Protein AF-A0A0D3ANY5-F1 (afdb_monomer_lite)

Secondary structure (DSSP, 8-state):
--PPPS---SS-EEEEEEEEPTT-EEEE-GGG-TTEEEEEEEEE--TT-EEESSTTSPEE--TTEEEEPPTT--EEEEE--SSS-EEEEEEEEE---SPPP-

InterPro domains:
  IPR014710 RmlC-like jelly roll fold [G3DSA:2.60.120.10] (1-95)

Structure (mmCIF, N/CA/C/O backbone):
data_AF-A0A0D3ANY5-F1
#
_entry.id   AF-A0A0D3ANY5-F1
#
loop_
_atom_site.group_PDB
_atom_site.id
_atom_site.type_symbol
_atom_site.label_atom_id
_atom_site.label_alt_id
_atom_site.label_comp_id
_atom_site.label_asym_id
_atom_site.lab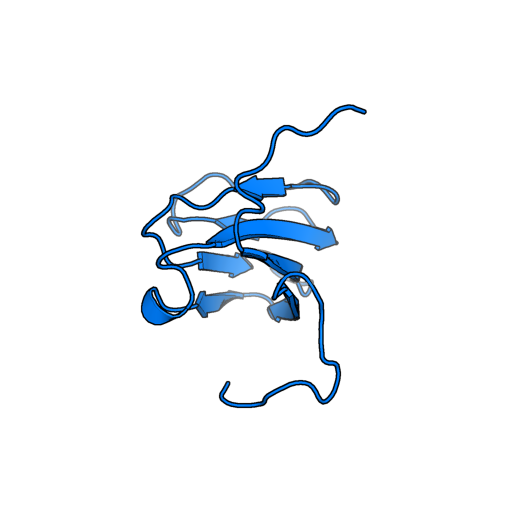el_entity_id
_atom_site.label_seq_id
_atom_site.pdbx_PDB_ins_code
_atom_site.Cartn_x
_atom_site.Cartn_y
_atom_site.Cartn_z
_atom_site.occupancy
_atom_site.B_iso_or_equiv
_atom_site.auth_seq_id
_atom_site.auth_comp_id
_atom_site.auth_asym_id
_atom_site.auth_atom_id
_atom_site.pdbx_PDB_model_num
ATOM 1 N N . MET A 1 1 ? -9.952 2.170 -5.391 1.00 57.69 1 MET A N 1
ATOM 2 C CA . MET A 1 1 ? -10.439 0.772 -5.320 1.00 57.69 1 MET A CA 1
ATOM 3 C C . MET A 1 1 ? -11.494 0.688 -4.227 1.00 57.69 1 MET A C 1
ATOM 5 O O . MET A 1 1 ? -11.158 0.957 -3.085 1.00 57.69 1 MET A O 1
ATOM 9 N N . GLY A 1 2 ? -12.751 0.398 -4.574 1.00 60.19 2 GLY A N 1
ATOM 10 C CA . GLY A 1 2 ? -13.908 0.443 -3.662 1.00 60.19 2 GLY A CA 1
ATOM 11 C C . GLY A 1 2 ? -14.384 -0.924 -3.153 1.00 60.19 2 GLY A C 1
ATOM 12 O O . GLY A 1 2 ? -15.576 -1.106 -2.944 1.00 60.19 2 GLY A O 1
ATOM 13 N N . SER A 1 3 ? -13.490 -1.907 -3.015 1.00 67.75 3 SER A N 1
ATOM 14 C CA . SER A 1 3 ? -13.832 -3.265 -2.566 1.00 67.75 3 SER A CA 1
ATOM 15 C C . SER A 1 3 ? -13.636 -3.425 -1.056 1.00 67.75 3 SER A C 1
ATOM 17 O O . SER A 1 3 ? -12.563 -3.093 -0.548 1.00 67.75 3 SER A O 1
ATOM 19 N N . GLN A 1 4 ? -14.620 -3.993 -0.355 1.00 69.12 4 GLN A N 1
ATOM 20 C CA . GLN A 1 4 ? -14.497 -4.359 1.059 1.00 69.12 4 GLN A CA 1
ATOM 21 C C . GLN A 1 4 ? -14.126 -5.837 1.223 1.00 69.12 4 GLN A C 1
ATOM 23 O O . GLN A 1 4 ? -14.570 -6.693 0.460 1.00 69.12 4 GLN A O 1
ATOM 28 N N . SER A 1 5 ? -13.282 -6.131 2.213 1.00 72.69 5 SER A N 1
ATOM 29 C CA . SER A 1 5 ? -12.925 -7.508 2.563 1.00 72.69 5 SER A CA 1
ATOM 30 C C . SER A 1 5 ? -14.076 -8.165 3.333 1.00 72.69 5 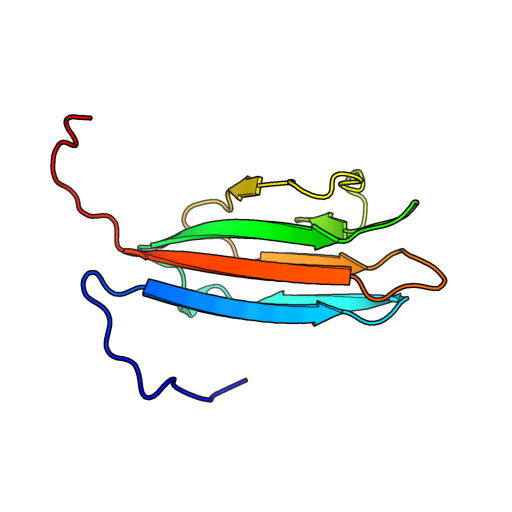SER A C 1
ATOM 32 O O . SER A 1 5 ? -14.662 -7.503 4.187 1.00 72.69 5 SER A O 1
ATOM 34 N N . PRO A 1 6 ? -14.362 -9.461 3.112 1.00 76.94 6 PRO A N 1
ATOM 35 C CA . PRO A 1 6 ? -15.346 -10.195 3.911 1.00 76.94 6 PRO A CA 1
ATOM 36 C C . PRO A 1 6 ? -14.876 -10.459 5.353 1.00 76.94 6 PRO A C 1
ATOM 38 O O . PRO A 1 6 ? -15.635 -10.981 6.163 1.00 76.94 6 PRO A O 1
ATOM 41 N N . VAL A 1 7 ? -13.620 -10.135 5.683 1.00 77.38 7 VAL A N 1
ATOM 42 C CA . VAL A 1 7 ? -13.044 -10.375 7.009 1.00 77.38 7 VAL A CA 1
ATOM 43 C C . VAL A 1 7 ? -13.336 -9.191 7.925 1.00 77.38 7 VAL A C 1
ATOM 45 O O . VAL A 1 7 ? -12.742 -8.120 7.778 1.00 77.38 7 VAL A O 1
ATOM 48 N N . TYR A 1 8 ? -14.205 -9.410 8.909 1.00 71.31 8 TYR A N 1
ATOM 49 C CA . TYR A 1 8 ? -14.392 -8.491 10.029 1.00 71.31 8 TYR A CA 1
ATOM 50 C C . TYR A 1 8 ? -13.212 -8.602 11.008 1.00 71.31 8 TYR A C 1
ATOM 52 O O . TYR A 1 8 ? -12.778 -9.707 11.330 1.00 71.31 8 TYR A O 1
ATOM 60 N N . LYS A 1 9 ? -12.665 -7.469 11.465 1.00 75.69 9 LYS A N 1
ATOM 61 C CA . LYS A 1 9 ? -11.475 -7.420 12.335 1.00 75.69 9 LYS A CA 1
ATOM 62 C C . LYS A 1 9 ? -11.723 -6.516 13.537 1.00 75.69 9 LYS A C 1
ATOM 64 O O . LYS A 1 9 ? -12.212 -5.403 13.357 1.00 75.69 9 LYS A O 1
ATOM 69 N N . ILE A 1 10 ? -11.337 -6.985 14.724 1.00 74.00 10 ILE A N 1
ATOM 70 C CA . ILE A 1 10 ? -11.390 -6.239 15.988 1.00 74.00 10 ILE A CA 1
ATOM 71 C C . ILE A 1 10 ? -9.955 -6.149 16.548 1.00 74.00 10 ILE A C 1
ATOM 73 O O . ILE A 1 10 ? -9.355 -7.203 16.768 1.00 74.00 10 ILE A O 1
ATOM 77 N N . PRO A 1 11 ? -9.393 -4.943 16.768 1.00 75.19 11 PRO A N 1
ATOM 78 C CA . PRO A 1 11 ? -9.948 -3.638 16.400 1.00 75.19 11 PRO A CA 1
ATOM 79 C C . PRO A 1 11 ? -9.991 -3.434 14.868 1.00 75.19 11 PRO A C 1
ATOM 81 O O . PRO A 1 11 ? -9.297 -4.144 14.122 1.00 75.19 11 PRO A O 1
ATOM 84 N N . PRO A 1 12 ? -10.787 -2.470 14.366 1.00 75.12 12 PRO A N 1
ATOM 85 C CA . PRO A 1 12 ? -10.906 -2.196 12.936 1.00 75.12 12 PRO A CA 1
ATOM 86 C C . PRO A 1 12 ? -9.545 -1.962 12.267 1.00 75.12 12 PRO A C 1
ATOM 88 O O . PRO A 1 12 ? -8.870 -0.960 12.507 1.00 75.12 12 PRO A O 1
ATOM 91 N N . THR A 1 13 ? -9.145 -2.898 11.399 1.00 77.62 13 THR A N 1
ATOM 92 C CA . THR A 1 13 ? -7.821 -2.901 10.758 1.00 77.62 13 THR A CA 1
ATOM 93 C C . THR A 1 13 ? -7.930 -3.022 9.239 1.00 77.62 13 THR A C 1
ATOM 95 O O . THR A 1 13 ? -8.417 -4.016 8.690 1.00 77.62 13 THR A O 1
ATOM 98 N N . ILE A 1 14 ? -7.392 -2.042 8.523 1.00 77.88 14 ILE A N 1
ATOM 99 C CA . ILE A 1 14 ? -7.137 -2.126 7.090 1.00 77.88 14 ILE A CA 1
ATOM 100 C C . ILE A 1 14 ? -5.827 -2.881 6.886 1.00 77.88 14 ILE A C 1
ATOM 102 O O . ILE A 1 14 ? -4.793 -2.543 7.455 1.00 77.88 14 ILE A O 1
ATOM 106 N N . PHE A 1 15 ? -5.877 -3.892 6.028 1.00 82.38 15 PHE A N 1
ATOM 107 C CA . PHE A 1 15 ? -4.694 -4.568 5.519 1.00 82.38 15 PHE A CA 1
ATOM 108 C C . PHE A 1 15 ? -4.832 -4.656 4.008 1.00 82.38 15 PHE A C 1
ATOM 110 O O . PHE A 1 15 ? -5.803 -5.239 3.520 1.00 82.38 15 PHE A O 1
ATOM 117 N N . PHE A 1 16 ? -3.889 -4.072 3.279 1.00 81.81 16 PHE A N 1
ATOM 118 C CA . PHE A 1 16 ? -3.932 -4.041 1.827 1.00 81.81 16 PHE A CA 1
ATOM 119 C C . PHE A 1 16 ? -2.543 -4.300 1.249 1.00 81.81 16 PHE A C 1
ATOM 121 O O . PHE A 1 16 ? -1.628 -3.499 1.426 1.00 81.81 16 PHE A O 1
ATOM 128 N N . GLY A 1 17 ? -2.386 -5.438 0.574 1.00 84.88 17 GLY A N 1
ATOM 129 C CA . GLY A 1 17 ? -1.174 -5.783 -0.162 1.00 84.88 17 GLY A CA 1
ATOM 130 C C . GLY A 1 17 ? -1.316 -5.412 -1.633 1.00 84.88 17 GLY A C 1
ATOM 131 O O . GLY A 1 17 ? -2.341 -5.702 -2.246 1.00 84.88 17 GLY A O 1
ATOM 132 N N . PHE A 1 18 ? -0.291 -4.793 -2.208 1.00 84.38 18 PHE A N 1
ATOM 133 C CA . PHE A 1 18 ? -0.296 -4.394 -3.611 1.00 84.38 18 PHE A CA 1
ATOM 134 C C . PHE A 1 18 ? 1.105 -4.408 -4.216 1.00 84.38 18 PHE A C 1
ATOM 136 O O . PHE A 1 18 ? 2.128 -4.411 -3.523 1.00 84.38 18 PHE A O 1
ATOM 143 N N . ALA A 1 19 ? 1.131 -4.438 -5.545 1.00 88.31 19 ALA A N 1
ATOM 144 C CA . ALA A 1 19 ? 2.341 -4.340 -6.335 1.00 88.31 19 ALA A CA 1
ATOM 145 C C . ALA A 1 19 ? 2.252 -3.113 -7.244 1.00 88.31 19 ALA A C 1
ATOM 147 O O . ALA A 1 19 ? 1.268 -2.954 -7.961 1.00 88.31 19 ALA A O 1
ATOM 148 N N . ILE A 1 20 ? 3.278 -2.266 -7.222 1.00 88.56 20 ILE A N 1
ATOM 149 C CA . ILE A 1 20 ? 3.412 -1.126 -8.131 1.00 88.56 20 ILE A CA 1
ATOM 150 C C . ILE A 1 20 ? 4.367 -1.529 -9.252 1.00 88.56 20 ILE A C 1
ATOM 152 O O . ILE A 1 20 ? 5.499 -1.951 -8.989 1.00 88.56 20 ILE A O 1
ATOM 156 N N . ASP A 1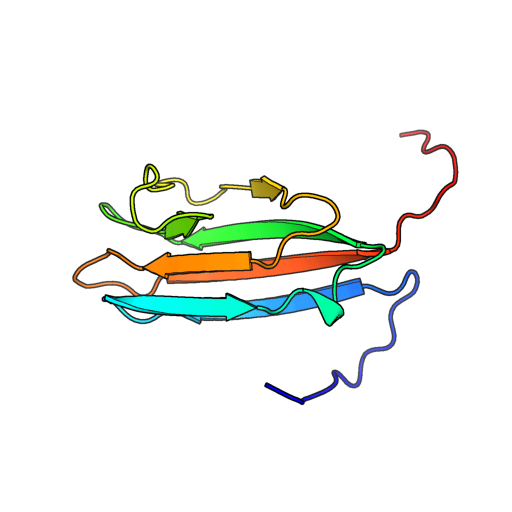 21 ? 3.928 -1.404 -10.500 1.00 90.31 21 ASP A N 1
ATOM 157 C CA . ASP A 1 21 ? 4.774 -1.657 -11.665 1.00 90.31 21 ASP A CA 1
ATOM 158 C C . ASP A 1 21 ? 5.937 -0.651 -11.775 1.00 90.31 21 ASP A C 1
ATOM 160 O O . ASP A 1 21 ? 5.862 0.443 -11.212 1.00 90.31 21 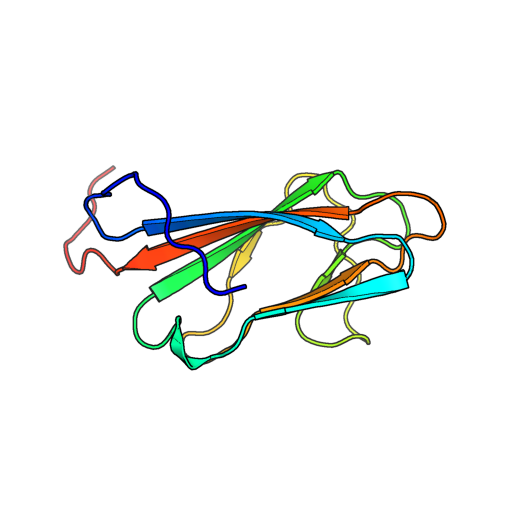ASP A O 1
ATOM 164 N N . PRO A 1 22 ? 7.050 -1.017 -12.437 1.00 89.31 22 PRO A N 1
ATOM 165 C CA . PRO A 1 22 ? 8.145 -0.092 -12.740 1.00 89.31 22 PRO A CA 1
ATOM 166 C C . PRO A 1 22 ? 7.644 1.242 -13.310 1.00 89.31 22 PRO A C 1
ATOM 168 O O . PRO A 1 22 ? 6.890 1.251 -14.279 1.00 89.31 22 PRO A O 1
ATOM 171 N N . GLY A 1 23 ? 8.043 2.365 -12.710 1.00 86.94 23 GLY A N 1
ATOM 172 C CA . GLY A 1 23 ? 7.655 3.713 -13.142 1.00 86.94 23 GLY A CA 1
ATOM 173 C C . GLY A 1 23 ? 6.245 4.159 -12.733 1.00 86.94 23 GLY A C 1
ATOM 174 O O . GLY A 1 23 ? 5.900 5.318 -12.947 1.00 86.94 23 GLY A O 1
ATOM 175 N N . ALA A 1 24 ? 5.436 3.285 -12.128 1.00 89.94 24 ALA A N 1
ATOM 176 C CA . ALA A 1 24 ? 4.095 3.636 -11.675 1.00 89.94 24 ALA A CA 1
ATOM 177 C C . ALA A 1 24 ? 4.094 4.262 -10.268 1.00 89.94 24 ALA A C 1
ATOM 179 O O . ALA A 1 24 ? 5.069 4.195 -9.506 1.00 89.94 24 ALA A O 1
ATOM 180 N N . GLN A 1 25 ? 2.954 4.860 -9.919 1.00 86.62 25 GLN A N 1
ATOM 181 C CA . GLN A 1 25 ? 2.714 5.496 -8.629 1.00 86.62 25 GLN A CA 1
ATOM 182 C C . GLN A 1 25 ? 1.397 5.031 -8.015 1.00 86.62 25 GLN A C 1
ATOM 184 O O . GLN A 1 25 ? 0.461 4.650 -8.718 1.00 86.62 25 GLN A O 1
ATOM 189 N N . PHE A 1 26 ? 1.333 5.088 -6.693 1.00 85.12 26 PHE A N 1
ATOM 190 C CA . PHE A 1 26 ? 0.154 4.782 -5.904 1.00 85.12 26 PHE A CA 1
ATOM 191 C C . PHE A 1 26 ? -0.142 5.949 -4.967 1.00 85.12 26 PHE A C 1
ATOM 193 O O . PHE A 1 26 ? 0.754 6.436 -4.275 1.00 85.12 26 PHE A O 1
ATOM 200 N N . TYR A 1 27 ? -1.403 6.370 -4.947 1.00 82.44 27 TYR A N 1
ATOM 201 C CA . TYR A 1 27 ? -1.910 7.392 -4.043 1.00 82.44 27 TYR A CA 1
ATOM 202 C C . TYR A 1 27 ? -3.142 6.854 -3.327 1.00 82.44 27 TYR A C 1
ATOM 204 O O . TYR A 1 27 ? -4.080 6.380 -3.974 1.00 82.44 27 TYR A O 1
ATOM 212 N N . GLN A 1 28 ? -3.136 6.925 -2.000 1.00 76.19 28 GLN A N 1
ATOM 213 C CA . GLN A 1 28 ? -4.297 6.609 -1.181 1.00 76.19 28 GLN A CA 1
ATOM 214 C C . GLN A 1 28 ? -4.739 7.840 -0.401 1.00 76.19 28 GLN A C 1
ATOM 216 O O . GLN A 1 28 ? -3.961 8.406 0.368 1.00 76.19 28 GLN A O 1
ATOM 221 N N . ASP A 1 29 ? -5.993 8.219 -0.637 1.00 65.00 29 ASP A N 1
ATOM 222 C CA . ASP A 1 29 ? -6.605 9.458 -0.171 1.00 65.00 29 ASP A CA 1
ATOM 223 C C . ASP A 1 29 ? -6.808 9.524 1.357 1.00 65.00 29 ASP A C 1
ATOM 225 O O . ASP A 1 29 ? -6.915 8.505 2.049 1.00 65.00 29 ASP A O 1
ATOM 229 N N . GLN A 1 30 ? -6.854 10.764 1.847 1.00 53.88 30 GLN A N 1
ATOM 230 C CA . GLN A 1 30 ? -6.951 11.214 3.234 1.00 53.88 30 GLN A CA 1
ATOM 231 C C . GLN A 1 30 ? -8.199 10.746 3.991 1.00 53.88 30 GLN A C 1
ATOM 233 O O . GLN A 1 30 ? -8.118 10.573 5.209 1.00 53.88 30 GLN A O 1
ATOM 238 N N . ASP A 1 31 ? -9.344 10.535 3.334 1.00 55.03 31 ASP A N 1
ATOM 239 C CA . ASP A 1 31 ? -10.602 10.329 4.078 1.00 55.03 31 ASP A CA 1
ATOM 240 C C . ASP A 1 31 ? -10.661 9.001 4.859 1.00 55.03 31 ASP A C 1
ATOM 242 O O . ASP A 1 31 ? -11.405 8.871 5.830 1.00 55.03 31 ASP A O 1
ATOM 246 N N . LEU A 1 32 ? -9.809 8.027 4.517 1.00 54.78 32 LEU A N 1
ATOM 247 C CA . LEU A 1 32 ? -9.695 6.756 5.247 1.00 54.78 32 LEU A CA 1
ATOM 248 C C . LEU A 1 32 ? -8.889 6.849 6.559 1.00 54.78 32 LEU A C 1
ATOM 250 O O . LEU A 1 32 ? -8.840 5.852 7.289 1.00 54.78 32 LEU A O 1
ATOM 254 N N . GLN A 1 33 ? -8.247 7.995 6.836 1.00 55.56 33 GLN A N 1
ATOM 255 C CA . GLN A 1 33 ? -7.123 8.096 7.780 1.00 55.56 33 GLN A CA 1
ATOM 256 C C . GLN A 1 33 ? -7.327 9.015 8.989 1.00 55.56 33 GLN A C 1
ATOM 258 O O . GLN A 1 33 ? -6.434 9.085 9.827 1.00 55.56 33 GLN A O 1
ATOM 263 N N . LYS A 1 34 ? -8.486 9.672 9.140 1.00 58.25 34 LYS A N 1
ATOM 264 C CA . LYS A 1 34 ? -8.729 10.690 10.189 1.00 58.25 34 LYS A CA 1
ATOM 265 C C . LYS A 1 34 ? -8.597 10.204 11.651 1.00 58.25 34 LYS A C 1
ATOM 267 O O . LYS A 1 34 ? -8.683 11.024 12.555 1.00 58.25 34 LYS A O 1
ATOM 272 N N . SER A 1 35 ? -8.378 8.914 11.904 1.00 58.47 35 SER A N 1
ATOM 273 C CA . SER A 1 35 ? -8.194 8.360 13.258 1.00 58.47 35 SER A CA 1
ATOM 274 C C . SER A 1 35 ? -7.360 7.072 13.299 1.00 58.47 35 SER A C 1
ATOM 276 O O . SER A 1 35 ? -7.506 6.253 14.210 1.00 58.47 35 SER A O 1
ATOM 278 N N . ARG A 1 36 ? -6.504 6.837 12.295 1.00 68.06 36 ARG A N 1
ATOM 279 C CA . ARG A 1 36 ? -5.774 5.568 12.164 1.00 68.06 36 ARG A CA 1
ATOM 280 C C . ARG A 1 36 ? -4.268 5.759 12.163 1.00 68.06 36 ARG A C 1
ATOM 282 O O . ARG A 1 36 ? -3.727 6.602 11.456 1.00 68.06 36 ARG A O 1
ATOM 289 N N . ASN A 1 37 ? -3.581 4.898 12.906 1.00 75.06 37 ASN A N 1
ATOM 290 C CA . ASN A 1 37 ? -2.147 4.712 12.743 1.00 75.06 37 ASN A CA 1
ATOM 291 C C . ASN A 1 37 ? -1.914 3.898 11.471 1.00 75.06 37 ASN A C 1
ATOM 293 O O . ASN A 1 37 ? -2.428 2.785 11.351 1.00 75.06 37 ASN A O 1
ATOM 297 N N . VAL A 1 38 ? -1.120 4.435 10.547 1.00 77.31 38 VAL A N 1
ATOM 298 C CA . VAL A 1 38 ? -0.818 3.796 9.264 1.00 77.31 38 VAL A CA 1
ATOM 299 C C . VAL A 1 38 ? 0.668 3.552 9.142 1.00 77.31 38 VAL A C 1
ATOM 301 O O . VAL A 1 38 ? 1.486 4.455 9.341 1.00 77.31 38 VAL A O 1
ATOM 304 N N . PHE A 1 39 ? 0.999 2.339 8.732 1.00 79.38 39 PHE A N 1
ATOM 305 C CA . PHE A 1 39 ? 2.352 1.929 8.431 1.00 79.38 39 PHE A CA 1
ATOM 306 C C . PHE A 1 39 ? 2.376 1.232 7.078 1.00 79.38 39 PHE A C 1
ATOM 308 O O . PHE A 1 39 ? 1.545 0.367 6.790 1.00 79.38 39 PHE A O 1
ATOM 315 N N . THR A 1 40 ? 3.337 1.607 6.236 1.00 79.38 40 THR A N 1
ATOM 316 C CA . THR A 1 40 ? 3.615 0.869 5.000 1.00 79.38 40 THR A CA 1
ATOM 317 C C . THR A 1 40 ? 4.852 0.018 5.191 1.00 79.38 40 THR A C 1
ATOM 319 O O . THR A 1 40 ? 5.890 0.540 5.592 1.00 79.38 40 THR A O 1
ATOM 322 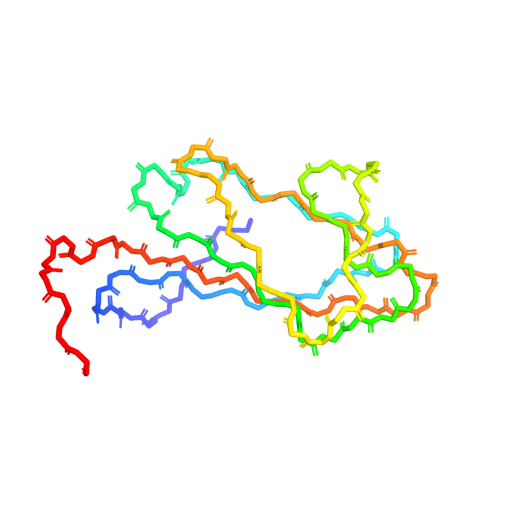N N . HIS A 1 41 ? 4.740 -1.268 4.870 1.00 82.25 41 HIS A N 1
ATOM 323 C CA . HIS A 1 41 ? 5.838 -2.222 4.893 1.00 82.25 41 HIS A CA 1
ATOM 324 C C . HIS A 1 41 ? 6.223 -2.620 3.471 1.00 82.25 41 HIS A C 1
ATOM 326 O O . HIS A 1 41 ? 5.409 -3.156 2.713 1.00 82.25 41 HIS A O 1
ATOM 332 N N . VAL A 1 42 ? 7.474 -2.368 3.100 1.00 83.38 42 VAL A N 1
ATOM 333 C CA . VAL A 1 42 ? 8.028 -2.781 1.803 1.00 83.38 42 VAL A CA 1
ATOM 334 C C . VAL A 1 42 ? 8.502 -4.223 1.910 1.00 83.38 42 VAL A C 1
ATOM 336 O O . VAL A 1 42 ? 9.454 -4.476 2.627 1.00 83.38 42 VAL A O 1
ATOM 339 N N . LEU A 1 43 ? 7.881 -5.162 1.193 1.00 80.56 43 LEU A N 1
ATOM 340 C CA . LEU A 1 43 ? 8.238 -6.592 1.226 1.00 80.56 43 LEU A CA 1
ATOM 341 C C . LEU A 1 43 ? 9.381 -6.955 0.273 1.00 80.56 43 LEU A C 1
ATOM 343 O O . LEU A 1 43 ? 10.029 -7.989 0.412 1.00 80.56 43 LEU A O 1
ATOM 347 N N . GLY A 1 44 ? 9.594 -6.149 -0.761 1.00 73.44 44 GLY A N 1
ATOM 348 C CA . GLY A 1 44 ? 10.609 -6.431 -1.761 1.00 73.44 44 GLY A CA 1
ATOM 349 C C . GLY A 1 44 ? 10.803 -5.248 -2.684 1.00 73.44 44 GLY A C 1
ATOM 350 O O . GLY A 1 44 ? 9.877 -4.846 -3.389 1.00 73.44 44 GLY A O 1
ATOM 351 N N . SER A 1 45 ? 12.022 -4.721 -2.675 1.00 67.12 45 SER A N 1
ATOM 352 C CA . SER A 1 45 ? 12.442 -3.548 -3.431 1.00 67.12 45 SER A CA 1
ATOM 353 C C . SER A 1 45 ? 13.872 -3.761 -3.937 1.00 67.12 45 SER A C 1
ATOM 355 O O . SER A 1 45 ? 14.650 -4.492 -3.324 1.00 67.12 45 SER A O 1
ATOM 357 N N . ARG A 1 46 ? 14.219 -3.179 -5.089 1.00 67.12 46 ARG A N 1
ATOM 358 C CA . ARG A 1 46 ? 15.588 -3.180 -5.643 1.00 67.12 46 ARG A CA 1
ATOM 359 C C . ARG A 1 46 ? 16.118 -1.748 -5.733 1.00 67.12 46 ARG A C 1
ATOM 361 O O . ARG A 1 46 ? 15.416 -0.798 -5.406 1.00 67.12 46 ARG A O 1
ATOM 368 N N . LYS A 1 47 ? 17.372 -1.592 -6.175 1.00 63.97 47 LYS A N 1
ATOM 369 C CA . LYS A 1 47 ? 18.022 -0.290 -6.394 1.00 63.97 47 LYS A CA 1
ATOM 370 C C . LYS A 1 47 ? 17.117 0.637 -7.233 1.00 63.97 47 LYS A C 1
ATOM 372 O O . LYS A 1 47 ? 16.636 0.223 -8.287 1.00 63.97 47 LYS A O 1
ATOM 377 N N . GLY A 1 48 ? 16.868 1.848 -6.728 1.00 62.81 48 GLY A N 1
ATOM 378 C CA . GLY A 1 48 ? 15.898 2.811 -7.263 1.00 62.81 48 GLY A CA 1
ATOM 379 C C . GLY A 1 48 ? 14.472 2.597 -6.745 1.00 62.81 48 GLY A C 1
ATOM 380 O O . GLY A 1 48 ? 13.536 2.981 -7.414 1.00 62.81 48 GLY A O 1
ATOM 381 N N . GLY A 1 49 ? 14.295 1.916 -5.615 1.00 73.44 49 GLY A N 1
ATOM 382 C CA . GLY A 1 49 ? 13.025 1.363 -5.145 1.00 73.44 49 GLY A CA 1
ATOM 383 C C . GLY A 1 49 ? 11.954 2.344 -4.650 1.00 73.44 49 GLY A C 1
ATOM 384 O O . GLY A 1 49 ? 11.796 3.444 -5.170 1.00 73.44 49 GLY A O 1
ATOM 385 N N . ALA A 1 50 ? 11.191 1.911 -3.643 1.00 78.19 50 ALA A N 1
ATOM 386 C CA . ALA A 1 50 ? 10.067 2.656 -3.071 1.00 78.19 50 ALA A CA 1
ATOM 387 C C . ALA A 1 50 ? 10.454 4.068 -2.621 1.00 78.19 50 ALA A C 1
ATOM 389 O O . ALA A 1 50 ? 11.297 4.220 -1.745 1.00 78.19 50 ALA A O 1
ATOM 390 N N . VAL A 1 51 ? 9.806 5.091 -3.164 1.00 83.56 51 VAL A N 1
ATOM 391 C CA . VAL A 1 51 ? 9.887 6.468 -2.656 1.00 83.56 51 VAL A CA 1
ATOM 392 C C . VAL A 1 51 ? 8.562 6.808 -1.984 1.00 83.56 51 VAL A C 1
ATOM 394 O O . VAL A 1 51 ? 7.517 6.444 -2.519 1.00 83.56 51 VAL A O 1
ATOM 397 N N . PHE A 1 52 ? 8.597 7.492 -0.839 1.00 80.31 52 PHE A N 1
ATOM 398 C CA . PHE A 1 52 ? 7.417 7.817 -0.033 1.00 80.31 52 PHE A CA 1
ATOM 399 C C . PHE A 1 52 ? 7.256 9.322 0.171 1.00 80.31 52 PHE A C 1
ATOM 401 O O . PHE A 1 52 ? 8.241 10.040 0.317 1.00 80.31 52 PHE A O 1
ATOM 408 N N . GLY A 1 53 ? 6.008 9.783 0.261 1.00 76.31 53 GLY A N 1
ATOM 409 C CA . GLY A 1 53 ? 5.674 11.167 0.609 1.00 76.31 53 GLY A CA 1
ATOM 410 C C . GLY A 1 53 ? 5.807 12.131 -0.569 1.00 76.31 53 GLY A C 1
ATOM 411 O O . GLY A 1 53 ? 4.789 12.572 -1.096 1.00 76.31 53 GLY A O 1
ATOM 412 N N . SER A 1 54 ? 7.036 12.419 -1.008 1.00 73.75 54 SER A N 1
ATOM 413 C CA . SER A 1 54 ? 7.319 13.217 -2.210 1.00 73.75 54 SER A CA 1
ATOM 414 C C . SER A 1 54 ? 8.113 12.403 -3.221 1.00 73.75 54 SER A C 1
ATOM 416 O O . SER A 1 54 ? 8.990 11.627 -2.849 1.00 73.75 54 SER A O 1
ATOM 418 N N . SER A 1 55 ? 7.854 12.615 -4.513 1.00 73.88 55 SER A N 1
ATOM 419 C CA . SER A 1 55 ? 8.599 11.941 -5.578 1.00 73.88 55 SER A CA 1
ATOM 420 C C . SER A 1 55 ? 10.101 12.257 -5.534 1.00 73.88 55 SER A C 1
ATOM 422 O O . SER A 1 55 ? 10.897 11.463 -6.024 1.00 73.88 55 SER A O 1
ATOM 424 N N . GLU A 1 56 ? 10.510 13.367 -4.920 1.00 74.94 56 GLU A N 1
ATOM 425 C CA . GLU A 1 56 ? 11.914 13.781 -4.777 1.00 74.94 56 GLU A CA 1
ATOM 426 C C . GLU A 1 56 ? 12.594 13.215 -3.525 1.00 74.94 56 GLU A C 1
ATOM 428 O O . GLU A 1 56 ? 13.805 13.349 -3.359 1.00 74.94 56 GLU A O 1
ATOM 433 N N . SER A 1 57 ? 11.839 12.566 -2.636 1.00 75.94 57 SER A N 1
ATOM 434 C CA . SER A 1 57 ? 12.391 11.986 -1.417 1.00 75.94 57 SER A CA 1
ATOM 435 C C . SER A 1 57 ? 13.361 10.838 -1.710 1.00 75.94 57 SER A C 1
ATOM 437 O O . SER A 1 57 ? 13.328 10.193 -2.764 1.00 75.94 57 SER A O 1
ATOM 439 N N . PHE A 1 58 ? 14.234 10.557 -0.740 1.00 68.69 58 PHE A N 1
ATOM 440 C CA . PHE A 1 58 ? 15.149 9.423 -0.821 1.00 68.69 58 PHE A CA 1
ATOM 441 C C . PHE A 1 58 ? 14.376 8.109 -0.959 1.00 68.69 58 PHE A C 1
ATOM 443 O O . PHE A 1 58 ? 13.337 7.897 -0.329 1.00 68.69 58 PHE A O 1
ATOM 450 N N . SER A 1 59 ? 14.899 7.212 -1.794 1.00 69.12 59 SER A N 1
ATOM 451 C CA . SER A 1 59 ? 14.313 5.884 -1.961 1.00 69.12 59 SER A CA 1
ATOM 452 C C . SER A 1 59 ? 14.613 5.018 -0.744 1.00 69.12 59 SER A C 1
ATOM 454 O O . SER A 1 59 ? 15.733 4.987 -0.236 1.00 69.12 59 SER A O 1
ATOM 456 N N . CYS A 1 60 ? 13.608 4.274 -0.295 1.00 68.56 60 CYS A N 1
ATOM 457 C CA . CYS A 1 60 ? 13.790 3.214 0.670 1.00 68.56 60 CYS A CA 1
ATOM 458 C C . CYS A 1 60 ? 14.202 1.926 -0.052 1.00 68.56 60 CYS A C 1
ATOM 460 O O . CYS A 1 60 ? 13.447 1.323 -0.822 1.00 68.56 60 CYS A O 1
ATOM 462 N N . PHE A 1 61 ? 15.443 1.514 0.198 1.00 62.41 61 PHE A N 1
ATOM 463 C CA . PHE A 1 61 ? 16.073 0.359 -0.445 1.00 62.41 61 PHE A CA 1
ATOM 464 C C . PHE A 1 61 ? 15.916 -0.947 0.346 1.00 62.41 61 PHE A C 1
ATOM 466 O O . PHE A 1 61 ? 16.370 -1.992 -0.112 1.00 62.41 61 PHE A O 1
ATOM 473 N N . SER A 1 62 ? 15.292 -0.903 1.525 1.00 63.53 62 SER A N 1
ATOM 474 C CA . SER A 1 62 ? 15.201 -2.052 2.427 1.00 63.53 62 SER A CA 1
ATOM 475 C C . SER A 1 62 ? 13.972 -2.923 2.148 1.00 63.53 62 SER A C 1
ATOM 477 O O . SER A 1 62 ? 12.887 -2.416 1.864 1.00 63.53 62 SER A O 1
ATOM 479 N N . THR A 1 63 ? 14.135 -4.241 2.302 1.00 63.97 63 THR A N 1
ATOM 480 C CA . THR A 1 63 ? 13.055 -5.248 2.332 1.00 63.97 63 THR A CA 1
ATOM 481 C C . THR A 1 63 ? 12.222 -5.202 3.618 1.00 63.97 63 THR A C 1
ATOM 483 O O . THR A 1 63 ? 11.324 -6.022 3.790 1.00 63.97 63 THR A O 1
ATOM 486 N N . HIS A 1 64 ? 12.533 -4.272 4.529 1.00 64.81 64 HIS A N 1
ATOM 487 C CA . HIS A 1 64 ? 11.823 -4.057 5.790 1.00 64.81 64 HIS A CA 1
ATOM 488 C C . HIS A 1 64 ? 11.767 -2.568 6.152 1.00 64.81 64 HIS A C 1
ATOM 490 O O . HIS A 1 64 ? 12.152 -2.155 7.242 1.00 64.81 64 HIS A O 1
ATOM 496 N N . CYS A 1 65 ? 11.338 -1.736 5.206 1.00 66.06 65 CYS A N 1
ATOM 497 C CA . CYS A 1 65 ? 11.105 -0.322 5.475 1.00 66.06 65 CYS A CA 1
ATOM 498 C C . CYS A 1 65 ? 9.705 -0.129 6.054 1.00 66.06 65 CYS A C 1
ATOM 500 O O . CYS A 1 65 ? 8.737 -0.475 5.376 1.00 66.06 65 CYS A O 1
ATOM 502 N N . CYS A 1 66 ? 9.613 0.421 7.267 1.00 65.12 66 CYS A N 1
ATOM 503 C CA . CYS A 1 66 ? 8.356 0.830 7.883 1.00 65.12 66 CYS A CA 1
ATOM 504 C C . CYS A 1 66 ? 8.257 2.356 7.849 1.00 65.12 66 CYS A C 1
ATOM 506 O O . CYS A 1 66 ? 9.078 3.049 8.449 1.00 65.12 66 CYS A O 1
ATOM 508 N N . VAL A 1 67 ? 7.263 2.880 7.135 1.00 69.38 67 VAL A N 1
ATOM 509 C CA . VAL A 1 67 ? 7.005 4.323 7.066 1.00 69.38 67 VAL A CA 1
ATOM 510 C C . VAL A 1 67 ? 5.706 4.622 7.792 1.00 69.38 67 VAL A C 1
ATOM 512 O O . VAL A 1 67 ? 4.650 4.145 7.374 1.00 69.38 67 VAL A O 1
ATOM 515 N N . ARG A 1 68 ? 5.791 5.415 8.866 1.00 69.31 68 ARG A N 1
ATOM 516 C CA . ARG A 1 68 ? 4.628 5.958 9.576 1.00 69.31 68 ARG A CA 1
ATOM 517 C C . ARG A 1 68 ? 4.156 7.215 8.860 1.00 69.31 68 ARG A C 1
ATOM 519 O O . ARG A 1 68 ? 4.912 8.182 8.770 1.00 69.31 68 ARG A O 1
ATOM 526 N N . THR A 1 69 ? 2.924 7.226 8.366 1.00 66.62 69 THR A N 1
ATOM 527 C CA . THR A 1 69 ? 2.332 8.464 7.844 1.00 66.62 69 THR A CA 1
ATOM 528 C C . THR A 1 69 ? 1.704 9.277 8.971 1.00 66.62 69 THR A C 1
ATOM 530 O O . THR A 1 69 ? 1.254 8.735 9.980 1.00 66.62 69 THR A O 1
ATOM 533 N N . ARG A 1 70 ? 1.748 10.608 8.831 1.00 58.53 70 ARG A N 1
ATOM 534 C CA . ARG A 1 70 ? 1.154 11.539 9.798 1.00 58.53 70 ARG A CA 1
ATOM 535 C C . ARG A 1 70 ? -0.360 11.350 9.874 1.00 58.53 70 ARG A C 1
ATOM 537 O O . ARG A 1 70 ? -0.992 10.964 8.898 1.00 58.53 70 ARG A O 1
ATOM 544 N N . GLU A 1 71 ? -0.900 11.755 11.016 1.00 53.56 71 GLU A N 1
ATOM 545 C CA . GLU A 1 71 ? -2.296 11.656 11.474 1.00 53.56 71 GLU A CA 1
ATOM 546 C C . GLU A 1 71 ? -3.346 12.304 10.541 1.00 53.56 71 GLU A C 1
ATOM 548 O O . GLU A 1 71 ? -4.542 12.138 10.733 1.00 53.56 71 GLU A O 1
ATOM 553 N N . TYR A 1 72 ? -2.909 12.987 9.477 1.00 52.09 72 TYR A N 1
ATOM 554 C CA . TYR A 1 72 ? -3.769 13.651 8.492 1.00 52.09 72 TYR A CA 1
ATOM 555 C C . TYR A 1 72 ? -3.231 13.530 7.056 1.00 52.09 72 TYR A C 1
ATOM 557 O O . TYR A 1 72 ? -3.525 14.369 6.208 1.00 52.09 72 TYR A O 1
ATOM 565 N N . GLY A 1 73 ? -2.383 12.537 6.770 1.00 59.75 73 GLY A N 1
ATOM 566 C CA . GLY A 1 73 ? -1.713 12.386 5.475 1.00 59.75 73 GLY A CA 1
ATOM 567 C C . GLY A 1 73 ? -2.178 11.158 4.698 1.00 59.75 73 GLY A C 1
ATOM 568 O O . GLY A 1 73 ? -2.199 10.053 5.235 1.00 59.75 73 GLY A O 1
ATOM 569 N N . GLY A 1 74 ? -2.490 11.342 3.413 1.00 67.75 74 GLY A N 1
ATOM 570 C CA . GLY A 1 74 ? -2.574 10.235 2.461 1.00 67.75 74 GLY A CA 1
ATOM 571 C C . GLY A 1 74 ? -1.211 9.559 2.261 1.00 67.75 74 GLY A C 1
ATOM 572 O O . GLY A 1 74 ? -0.163 10.116 2.601 1.00 67.75 74 GLY A O 1
ATOM 573 N N . VAL A 1 75 ? -1.215 8.350 1.701 1.00 76.25 75 VAL A N 1
ATOM 574 C CA . VAL A 1 75 ? 0.020 7.619 1.379 1.00 76.25 75 VAL A CA 1
ATOM 575 C C . VAL A 1 75 ? 0.320 7.805 -0.104 1.00 76.25 75 VAL A C 1
ATOM 577 O O . VAL A 1 75 ? -0.418 7.304 -0.951 1.00 76.25 75 VAL A O 1
ATOM 580 N N . SER A 1 76 ? 1.426 8.484 -0.409 1.00 81.62 76 SER A N 1
ATOM 581 C CA . SER A 1 76 ? 1.970 8.598 -1.767 1.00 81.62 76 SER A CA 1
ATOM 582 C C . SER A 1 76 ? 3.214 7.730 -1.895 1.00 81.62 76 SER A C 1
ATOM 584 O O . SER A 1 76 ? 4.147 7.874 -1.097 1.00 81.62 76 SER A O 1
ATOM 586 N N . MET A 1 77 ? 3.235 6.845 -2.891 1.00 83.44 77 MET A N 1
ATOM 587 C CA . MET A 1 77 ? 4.358 5.948 -3.138 1.00 83.44 77 MET A CA 1
ATOM 588 C C . MET A 1 77 ? 4.686 5.828 -4.626 1.00 83.44 77 MET A C 1
ATOM 590 O O . MET A 1 77 ? 3.796 5.663 -5.458 1.00 83.44 77 MET A O 1
ATOM 594 N N . TRP A 1 78 ? 5.977 5.835 -4.951 1.00 86.56 78 TRP A N 1
ATOM 595 C CA . TRP A 1 78 ? 6.484 5.654 -6.313 1.00 86.56 78 TRP A CA 1
ATOM 596 C C . TRP A 1 78 ? 7.391 4.437 -6.395 1.00 86.56 78 TRP A C 1
ATOM 598 O O . TRP A 1 78 ? 8.225 4.214 -5.514 1.00 86.56 78 TRP A O 1
ATOM 608 N N . ASN A 1 79 ? 7.276 3.687 -7.489 1.00 88.00 79 ASN A N 1
ATOM 609 C CA . ASN A 1 79 ? 8.267 2.686 -7.850 1.00 88.00 79 ASN A CA 1
ATOM 610 C C . ASN A 1 79 ? 9.209 3.253 -8.915 1.00 88.00 79 ASN A C 1
ATOM 612 O O . ASN A 1 79 ? 8.902 3.214 -10.104 1.00 88.00 79 ASN A O 1
ATOM 616 N N . LYS A 1 80 ? 10.383 3.740 -8.504 1.00 85.81 80 LYS A N 1
ATOM 617 C CA . LYS A 1 80 ? 11.407 4.226 -9.443 1.00 85.81 80 LYS A CA 1
ATOM 618 C C . LYS A 1 80 ? 12.336 3.115 -9.957 1.00 85.81 80 LYS A C 1
ATOM 620 O O . LYS A 1 80 ? 13.346 3.397 -10.602 1.00 85.81 80 LYS A O 1
ATOM 625 N N . SER A 1 81 ? 12.029 1.844 -9.675 1.00 83.44 81 SER A N 1
ATOM 626 C CA . SER A 1 81 ? 12.814 0.725 -10.187 1.00 83.44 81 SER A CA 1
ATOM 627 C C . SER A 1 81 ? 12.556 0.552 -11.679 1.00 83.44 81 SER A C 1
ATOM 629 O O . SER A 1 81 ? 11.412 0.596 -12.116 1.00 83.44 81 SER A O 1
ATOM 631 N N . PHE A 1 82 ? 13.608 0.289 -12.454 1.00 80.25 82 PHE A N 1
ATOM 632 C CA . PHE A 1 82 ? 13.510 0.130 -13.909 1.00 80.25 82 PHE A CA 1
ATOM 633 C C . PHE A 1 82 ? 12.944 -1.222 -14.362 1.00 80.25 82 PHE A C 1
ATOM 635 O O . PHE A 1 82 ? 12.480 -1.338 -15.489 1.00 80.25 82 PHE A O 1
ATOM 642 N N . SER A 1 83 ? 13.018 -2.269 -13.533 1.00 82.62 83 SER A N 1
ATOM 643 C CA . SER A 1 83 ? 12.769 -3.643 -14.009 1.00 82.62 83 SER A CA 1
ATOM 644 C C . SER A 1 83 ? 11.987 -4.540 -13.059 1.00 82.62 83 SER A C 1
ATOM 646 O O . SER A 1 83 ? 11.669 -5.677 -13.416 1.00 82.62 83 SER A O 1
ATOM 648 N N . LYS A 1 84 ? 11.682 -4.087 -11.838 1.00 86.31 84 LYS A N 1
ATOM 649 C CA . LYS A 1 84 ? 10.995 -4.910 -10.837 1.00 86.31 84 LYS A CA 1
ATOM 650 C C . LYS A 1 84 ? 9.790 -4.198 -10.247 1.00 86.31 84 LYS A C 1
ATOM 652 O O . LYS A 1 84 ? 9.839 -3.008 -9.946 1.00 86.31 84 LYS A O 1
ATOM 657 N N . LYS A 1 85 ? 8.723 -4.974 -10.043 1.00 87.88 85 LYS A N 1
ATOM 658 C CA . LYS A 1 85 ? 7.558 -4.528 -9.284 1.00 87.88 85 LYS A CA 1
ATOM 659 C C . LYS A 1 85 ? 7.954 -4.307 -7.830 1.00 87.88 85 LYS A C 1
ATOM 661 O O . LYS A 1 85 ? 8.643 -5.141 -7.238 1.00 87.88 85 LYS A O 1
ATOM 666 N N . LEU A 1 86 ? 7.476 -3.213 -7.263 1.00 86.38 86 LEU A N 1
ATOM 667 C CA . LEU A 1 86 ? 7.581 -2.921 -5.847 1.00 86.38 86 LEU A CA 1
ATOM 668 C C . LEU A 1 86 ? 6.406 -3.580 -5.128 1.00 86.38 86 LEU A C 1
ATOM 670 O O . LEU A 1 86 ? 5.261 -3.289 -5.460 1.00 86.38 86 LEU A O 1
ATOM 674 N N . ARG A 1 87 ? 6.676 -4.466 -4.165 1.00 87.44 87 ARG A N 1
ATOM 675 C CA . ARG A 1 87 ? 5.631 -5.131 -3.371 1.00 87.44 87 ARG A CA 1
ATOM 676 C C . ARG A 1 87 ? 5.571 -4.524 -1.983 1.00 87.44 87 ARG A C 1
ATOM 678 O O . ARG A 1 87 ? 6.571 -4.556 -1.263 1.00 87.44 87 ARG A O 1
ATOM 685 N N . CYS A 1 88 ? 4.397 -4.034 -1.614 1.00 83.81 88 CYS A N 1
ATOM 686 C CA . CYS A 1 88 ? 4.175 -3.356 -0.349 1.00 83.81 88 CYS A CA 1
ATOM 687 C C . CYS A 1 88 ? 2.864 -3.796 0.288 1.00 83.81 88 CYS A C 1
ATOM 689 O O . CYS A 1 88 ? 1.945 -4.272 -0.382 1.00 83.81 88 CYS A O 1
ATOM 691 N N . VAL A 1 89 ? 2.788 -3.594 1.596 1.00 85.44 89 VAL A N 1
ATOM 692 C CA . VAL A 1 89 ? 1.568 -3.748 2.377 1.00 85.44 89 VAL A CA 1
ATOM 693 C C . VAL A 1 89 ? 1.328 -2.461 3.143 1.00 85.44 89 VAL A C 1
ATOM 695 O O . VAL A 1 89 ? 2.239 -1.959 3.795 1.00 85.44 89 VAL A O 1
ATOM 698 N N . ILE A 1 90 ? 0.107 -1.944 3.080 1.00 81.88 90 ILE A N 1
ATOM 699 C CA . ILE A 1 90 ? -0.368 -0.902 3.985 1.00 81.88 90 ILE A CA 1
ATOM 700 C C . ILE A 1 90 ? -1.166 -1.573 5.095 1.00 81.88 90 ILE A C 1
ATOM 702 O O . ILE A 1 90 ? -2.084 -2.358 4.837 1.00 81.88 90 ILE A O 1
ATOM 706 N N . ILE A 1 91 ? -0.803 -1.239 6.325 1.00 82.25 91 ILE A N 1
ATOM 707 C CA . ILE A 1 91 ? -1.501 -1.639 7.536 1.00 82.25 91 ILE A CA 1
ATOM 708 C C . ILE A 1 91 ? -1.970 -0.353 8.199 1.00 82.25 91 ILE A C 1
ATOM 710 O O . ILE A 1 91 ? -1.151 0.501 8.530 1.00 82.25 91 ILE A O 1
ATOM 714 N N . ALA A 1 92 ? -3.279 -0.203 8.368 1.00 79.69 92 ALA A N 1
ATOM 715 C CA . ALA A 1 92 ? -3.847 0.904 9.121 1.00 79.69 92 ALA A CA 1
ATOM 716 C C . ALA A 1 92 ? -4.792 0.366 10.186 1.00 79.69 92 ALA A C 1
ATOM 718 O O . ALA A 1 92 ? -5.649 -0.458 9.880 1.00 79.69 92 ALA A O 1
ATOM 719 N N . GLY A 1 93 ? -4.650 0.826 11.420 1.00 77.94 93 GLY A N 1
ATOM 720 C CA . GLY A 1 93 ? -5.478 0.393 12.541 1.00 77.94 93 GLY A CA 1
ATOM 721 C C . GLY A 1 93 ? -5.990 1.582 13.331 1.00 77.94 93 GLY A C 1
ATOM 722 O O . GLY A 1 93 ? -5.321 2.613 13.415 1.00 77.94 93 GLY A O 1
ATOM 723 N N . GLU A 1 94 ? -7.185 1.435 13.891 1.00 79.44 94 GLU A N 1
ATOM 724 C CA . GLU A 1 94 ? -7.696 2.369 14.891 1.00 79.44 94 GLU A CA 1
ATOM 725 C C . GLU A 1 94 ? -6.837 2.318 16.162 1.00 79.44 94 GLU A C 1
ATOM 727 O O . GLU A 1 9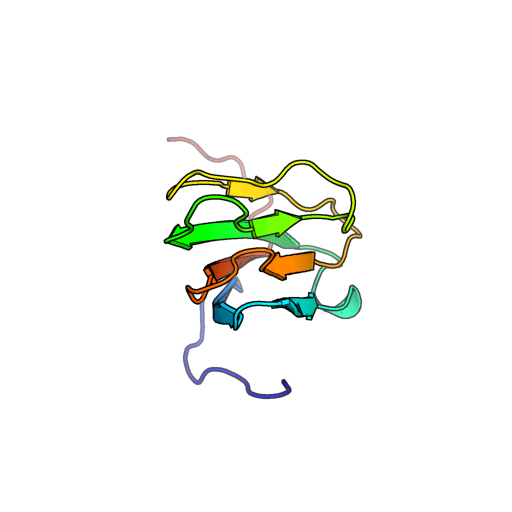4 ? -6.310 1.266 16.535 1.00 79.44 94 GLU A O 1
ATOM 732 N N . LEU A 1 95 ? -6.643 3.475 16.795 1.00 75.38 95 LEU A N 1
ATOM 733 C CA . LEU A 1 95 ? -5.896 3.569 18.043 1.00 75.38 95 LEU A CA 1
ATOM 734 C C . LEU A 1 95 ? -6.684 2.883 19.159 1.00 75.38 95 LEU A C 1
ATOM 736 O O . LEU A 1 95 ? -7.830 3.232 19.407 1.00 75.38 95 LEU A O 1
ATOM 740 N N . VAL A 1 96 ? -6.043 1.946 19.858 1.00 77.00 96 VAL A N 1
ATOM 741 C CA . VAL A 1 96 ? -6.669 1.220 20.976 1.00 77.00 96 VAL A CA 1
ATOM 742 C C . VAL A 1 96 ? -6.998 2.165 22.141 1.00 77.00 96 VAL A C 1
ATOM 744 O O . VAL A 1 96 ? -7.917 1.897 22.898 1.00 77.00 96 VAL A O 1
ATOM 747 N N . GLY A 1 97 ? -6.280 3.286 22.288 1.00 76.69 97 GLY A N 1
ATOM 748 C CA . GLY A 1 97 ? -6.537 4.299 23.327 1.00 76.69 97 GLY A CA 1
ATOM 749 C C . GLY A 1 97 ? -6.210 3.857 24.761 1.00 76.69 97 GLY A C 1
ATOM 750 O O . GLY A 1 97 ? -6.143 4.695 25.655 1.00 76.69 97 GLY A O 1
ATOM 751 N N . GLU A 1 98 ? -5.959 2.568 24.973 1.00 84.19 98 GLU A N 1
ATOM 752 C CA . GLU A 1 98 ? -5.621 1.958 26.256 1.00 84.19 98 GLU A CA 1
ATOM 753 C C . GLU A 1 98 ? -4.103 1.799 26.432 1.00 84.19 98 GLU A C 1
ATOM 755 O O . GLU A 1 98 ? -3.328 1.774 25.469 1.00 84.19 98 GLU A O 1
ATOM 760 N N . GLN A 1 99 ? -3.664 1.682 27.686 1.00 82.81 99 GLN A N 1
ATOM 761 C CA . GLN A 1 99 ? -2.265 1.425 28.009 1.00 82.81 99 GLN A CA 1
ATOM 762 C C . GLN A 1 99 ? -1.876 0.001 27.595 1.00 82.81 99 GLN A C 1
ATOM 764 O O . GLN A 1 99 ? -2.517 -0.969 27.989 1.00 82.81 99 GLN A O 1
ATOM 769 N N . VAL A 1 100 ? -0.783 -0.123 26.842 1.00 82.62 100 VAL A N 1
ATOM 770 C CA . VAL A 1 100 ? -0.220 -1.420 26.451 1.00 82.62 100 VAL A CA 1
ATOM 771 C C . VAL A 1 100 ? 0.903 -1.792 27.420 1.00 82.62 100 VAL A C 1
ATOM 773 O O . VAL A 1 100 ? 1.875 -1.049 27.555 1.00 82.62 100 VAL A O 1
ATOM 776 N N . LEU A 1 101 ? 0.770 -2.941 28.084 1.00 80.88 101 LEU A N 1
ATOM 777 C CA . LEU A 1 101 ? 1.840 -3.613 28.827 1.00 80.88 101 LEU A CA 1
ATOM 778 C C . LEU A 1 101 ? 2.319 -4.796 27.978 1.00 80.88 101 LEU A C 1
ATOM 780 O O . LEU A 1 101 ? 1.494 -5.594 27.534 1.00 80.88 101 LEU A O 1
ATOM 784 N N . GLN A 1 102 ? 3.626 -4.876 27.725 1.00 78.75 102 GLN A N 1
ATOM 785 C CA . GLN A 1 102 ? 4.253 -5.888 26.871 1.00 78.75 102 GLN A CA 1
ATOM 786 C C . GLN A 1 102 ? 5.358 -6.626 27.624 1.00 78.75 102 GLN A C 1
ATOM 788 O O . GLN A 1 102 ? 6.049 -5.963 28.430 1.00 78.75 102 GLN A O 1
#

Organism: NCBI:txid109376

Radius of gyration: 14.38 Å; chains: 1; bounding box: 33×24×43 Å

pLDDT: mean 75.01, std 9.8, range [52.09, 90.31]

Sequence (102 aa):
MGSQSPVYKIPPTIFFGFAIDPGAQFYQDQDLQKSRNVFTHVLGSRKGGAVFGSSESFSCFSTHCCVRTREYGGVSMWNKSFSKKLRCVIIAGELVGEQVLQ

Foldseek 3Di:
DPDDDPDDDVPDKDKDKDWADAFGKDKFDQPVQQAKWKKKFWQDADVQAKDWDDPPHDHDHDNGDIDTDDSRDIIIIGGNDHHDITIMMMMIGGDPPDDDDD